Protein AF-A0A952IS15-F1 (afdb_monomer_lite)

Sequence (73 aa):
MIQPEPIENNNTGNQADHKTQGETQGETQGETQGLVDAINRVQAVIEFELDGTVIHANEIFLNALGYSLAEIQ

pLDDT: mean 71.44, std 14.19, range [49.56, 92.88]

Radius of gyration: 31.76 Å; chains: 1; bounding box: 21×73×83 Å

Structure (mmCIF, N/CA/C/O backbone):
data_AF-A0A952IS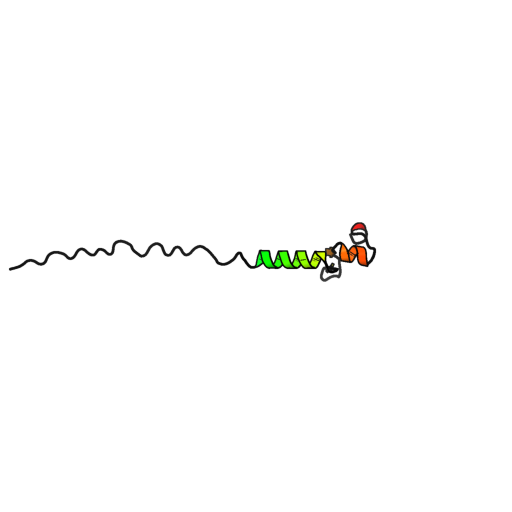15-F1
#
_entry.id   AF-A0A952IS15-F1
#
loop_
_atom_site.group_PDB
_atom_site.id
_atom_site.type_symbol
_atom_site.label_atom_id
_atom_site.label_alt_id
_atom_site.label_comp_id
_atom_site.label_asym_id
_atom_site.label_entity_id
_atom_site.label_seq_id
_atom_site.pdbx_PDB_ins_code
_atom_site.Cartn_x
_atom_site.Cartn_y
_atom_site.Cartn_z
_atom_site.occupancy
_atom_site.B_iso_or_equiv
_atom_site.auth_seq_id
_atom_site.auth_comp_id
_atom_site.auth_asym_id
_atom_site.auth_atom_id
_atom_site.pdbx_PDB_model_num
ATOM 1 N N . MET A 1 1 ? -6.626 61.781 70.327 1.00 51.62 1 MET A N 1
ATOM 2 C CA . MET A 1 1 ? -7.683 60.945 69.722 1.00 51.62 1 MET A CA 1
ATOM 3 C C . MET A 1 1 ? -7.511 61.035 68.217 1.00 51.62 1 MET A C 1
ATOM 5 O O . MET A 1 1 ? -7.757 62.100 67.674 1.00 51.62 1 MET A O 1
ATOM 9 N N . ILE A 1 2 ? -6.992 59.990 67.573 1.00 57.06 2 ILE A N 1
ATOM 10 C CA . ILE A 1 2 ? -6.892 59.907 66.109 1.00 57.06 2 ILE A CA 1
ATOM 11 C C . ILE A 1 2 ? -7.802 58.753 65.702 1.00 57.06 2 ILE A C 1
ATOM 13 O O . ILE A 1 2 ? -7.645 57.649 66.219 1.00 57.06 2 ILE A O 1
ATOM 17 N N . GLN A 1 3 ? -8.806 59.042 64.878 1.00 59.28 3 GLN A N 1
ATOM 18 C CA . GLN A 1 3 ? -9.696 58.020 64.335 1.00 59.28 3 GLN A CA 1
ATOM 19 C C . GLN A 1 3 ? -8.944 57.291 63.212 1.00 59.28 3 GLN A C 1
ATOM 21 O O . GLN A 1 3 ? -8.358 57.975 62.374 1.00 59.28 3 GLN A O 1
ATOM 26 N N . PRO A 1 4 ? -8.889 55.949 63.192 1.00 70.12 4 PRO A N 1
ATOM 27 C CA . PRO A 1 4 ? -8.281 55.240 62.075 1.00 70.12 4 PRO A CA 1
ATOM 28 C C . PRO A 1 4 ? -9.183 55.327 60.834 1.00 70.12 4 PRO A C 1
ATOM 30 O O . PRO A 1 4 ? -10.386 55.082 60.918 1.00 70.12 4 PRO A O 1
ATOM 33 N N . GLU A 1 5 ? -8.586 55.670 59.693 1.00 72.88 5 GLU A N 1
ATOM 34 C CA . GLU A 1 5 ? -9.218 55.637 58.368 1.00 72.88 5 GLU A CA 1
ATOM 35 C C . GLU A 1 5 ? -9.556 54.182 57.966 1.00 72.88 5 GLU A C 1
ATOM 37 O O . GLU A 1 5 ? -8.797 53.265 58.308 1.00 72.88 5 GLU A O 1
ATOM 42 N N . PRO A 1 6 ? -10.661 53.928 57.239 1.00 69.00 6 PRO A N 1
ATOM 43 C CA . PRO A 1 6 ? -10.963 52.596 56.728 1.00 69.00 6 PRO A CA 1
ATOM 44 C C . PRO A 1 6 ? -9.953 52.192 55.643 1.00 69.00 6 PRO A C 1
ATOM 46 O O . PRO A 1 6 ? -9.706 52.929 54.692 1.00 69.00 6 PRO A O 1
ATOM 49 N N . ILE A 1 7 ? -9.375 50.997 55.777 1.00 68.06 7 ILE A N 1
ATOM 50 C CA . ILE A 1 7 ? -8.466 50.423 54.777 1.00 68.06 7 ILE A CA 1
ATOM 51 C C . ILE A 1 7 ? -9.313 49.932 53.593 1.00 68.06 7 ILE A C 1
ATOM 53 O O . ILE A 1 7 ? -10.055 48.959 53.729 1.00 68.06 7 ILE A O 1
ATOM 57 N N . GLU A 1 8 ? -9.215 50.597 52.441 1.00 62.38 8 GLU A N 1
ATOM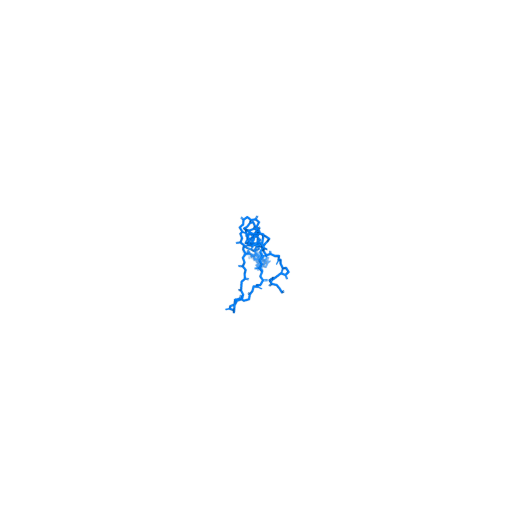 58 C CA . GLU A 1 8 ? -9.869 50.173 51.199 1.00 62.38 8 GLU A CA 1
ATOM 59 C C . GLU A 1 8 ? -9.174 48.911 50.658 1.00 62.38 8 GLU A C 1
ATOM 61 O O . GLU A 1 8 ? -7.992 48.919 50.300 1.00 62.38 8 GLU A O 1
ATOM 66 N N . ASN A 1 9 ? -9.887 47.783 50.652 1.00 62.12 9 ASN A N 1
ATOM 67 C CA . ASN A 1 9 ? -9.371 46.527 50.130 1.00 62.12 9 ASN A CA 1
ATOM 68 C C . ASN A 1 9 ? -9.511 46.498 48.602 1.00 62.12 9 ASN A C 1
ATOM 70 O O . ASN A 1 9 ? -10.492 46.008 48.053 1.00 62.12 9 ASN A O 1
ATOM 74 N N . ASN A 1 10 ? -8.480 46.942 47.885 1.00 58.88 10 ASN A N 1
ATOM 75 C CA . ASN A 1 10 ? -8.364 46.679 46.448 1.00 58.88 10 ASN A CA 1
ATOM 76 C C . ASN A 1 10 ? -8.049 45.197 46.196 1.00 58.88 10 ASN A C 1
ATOM 78 O O . ASN A 1 10 ? -6.951 44.832 45.789 1.00 58.88 10 ASN A O 1
ATOM 82 N N . ASN A 1 11 ? -9.030 44.335 46.450 1.00 63.38 11 ASN A N 1
ATOM 83 C CA . ASN A 1 11 ? -9.073 42.974 45.935 1.00 63.38 11 ASN A CA 1
ATOM 84 C C . ASN A 1 11 ? -10.324 42.773 45.072 1.00 63.38 11 ASN A C 1
ATOM 86 O O . ASN A 1 11 ? -11.013 41.754 45.141 1.00 63.38 11 ASN A O 1
ATOM 90 N N . THR A 1 12 ? -10.622 43.781 44.254 1.00 58.66 12 THR A N 1
ATOM 91 C CA . THR A 1 12 ? -11.562 43.647 43.148 1.00 58.66 12 THR A CA 1
ATOM 92 C C . THR A 1 12 ? -10.880 42.847 42.047 1.00 58.66 12 THR A C 1
ATOM 94 O O . THR A 1 12 ? -10.084 43.371 41.276 1.00 58.66 12 THR A O 1
ATOM 97 N N . GLY A 1 13 ? -11.216 41.558 42.006 1.00 57.44 13 GLY A N 1
ATOM 98 C CA . GLY A 1 13 ? -11.316 40.796 40.766 1.00 57.44 13 GLY A CA 1
ATOM 99 C C . GLY A 1 13 ? -10.009 40.515 40.039 1.00 57.44 13 GLY A C 1
ATOM 100 O O . GLY A 1 13 ? -9.854 40.931 38.900 1.00 57.44 13 GLY A O 1
ATOM 101 N N . ASN A 1 14 ? -9.119 39.726 40.642 1.00 61.81 14 ASN A N 1
ATOM 102 C CA . ASN A 1 14 ? -8.049 39.078 39.883 1.00 61.81 14 ASN A CA 1
ATOM 103 C C . ASN A 1 14 ? -8.090 37.550 40.038 1.00 61.81 14 ASN A C 1
ATOM 105 O O . ASN A 1 14 ? -7.107 36.953 40.458 1.00 61.81 14 ASN A O 1
ATOM 109 N N . GLN A 1 15 ? -9.247 36.925 39.762 1.00 62.22 15 GLN A N 1
ATOM 110 C CA . GLN A 1 15 ? -9.387 35.455 39.633 1.00 62.22 15 GLN A CA 1
ATOM 111 C C . GLN A 1 15 ? -10.440 34.982 38.600 1.00 62.22 15 GLN A C 1
ATOM 113 O O . GLN A 1 15 ? -10.870 33.834 38.624 1.00 62.22 15 GLN A O 1
ATOM 118 N N . ALA A 1 16 ? -10.814 35.820 37.640 1.00 56.81 16 ALA A N 1
ATOM 119 C CA . ALA A 1 16 ? -11.353 35.369 36.357 1.00 56.81 16 ALA A CA 1
ATOM 120 C C . ALA A 1 16 ? -10.551 36.175 35.337 1.00 56.81 16 ALA A C 1
ATOM 122 O O . ALA A 1 16 ? -10.697 37.383 35.286 1.00 56.81 16 ALA A O 1
ATOM 123 N N . ASP A 1 17 ? -9.472 35.650 34.765 1.00 57.50 17 ASP A N 1
ATOM 124 C CA . ASP A 1 17 ? -9.561 34.672 33.694 1.00 57.50 17 ASP A CA 1
ATOM 125 C C . ASP A 1 17 ? -8.396 33.672 33.749 1.00 57.50 17 ASP A C 1
ATOM 127 O O . ASP A 1 17 ? -7.362 33.836 33.101 1.00 57.50 17 ASP A O 1
ATOM 131 N N . HIS A 1 18 ? -8.579 32.559 34.464 1.00 52.75 18 HIS A N 1
ATOM 132 C CA . HIS A 1 18 ? -7.960 31.318 34.004 1.00 52.75 18 HIS A CA 1
ATOM 133 C C . HIS A 1 18 ? -8.745 30.889 32.767 1.00 52.75 18 HIS A C 1
ATOM 135 O O . HIS A 1 18 ? -9.727 30.152 32.845 1.00 52.75 18 HIS A O 1
ATOM 141 N N . LYS A 1 19 ? -8.340 31.407 31.605 1.00 53.91 19 LYS A N 1
ATOM 142 C CA . LYS A 1 19 ? -8.796 30.919 30.308 1.00 53.91 19 LYS A CA 1
ATOM 143 C C . LYS A 1 19 ? -8.162 29.546 30.081 1.00 53.91 19 LYS A C 1
ATOM 145 O O . LYS A 1 19 ? -7.238 29.382 29.294 1.00 53.91 19 LYS A O 1
ATOM 150 N N . THR A 1 20 ? -8.657 28.550 30.810 1.00 55.16 20 THR A N 1
ATOM 151 C CA . THR A 1 20 ? -8.588 27.154 30.399 1.00 55.16 20 THR A CA 1
ATOM 152 C C . THR A 1 20 ? -9.417 27.050 29.127 1.00 55.16 20 THR A C 1
ATOM 154 O O . THR A 1 20 ? -10.637 26.990 29.207 1.00 55.16 20 THR A O 1
ATOM 157 N N . GLN A 1 21 ? -8.765 27.130 27.966 1.00 57.47 21 GLN A N 1
ATOM 158 C CA . GLN A 1 21 ? -9.230 26.582 26.686 1.00 57.47 21 GLN A CA 1
ATOM 159 C C . GLN A 1 21 ? -8.182 26.859 25.603 1.00 57.47 21 GLN A C 1
ATOM 161 O O . GLN A 1 21 ? -7.916 28.013 25.260 1.00 57.47 21 GLN A O 1
ATOM 166 N N . GLY A 1 22 ? -7.610 25.778 25.079 1.00 49.56 22 GLY A N 1
ATOM 167 C CA . GLY A 1 22 ? -6.610 25.768 24.017 1.00 49.56 22 GLY A CA 1
ATOM 168 C C . GLY A 1 22 ? -5.771 24.505 24.117 1.00 49.56 22 GLY A C 1
ATOM 169 O O . GLY A 1 22 ? -4.590 24.560 24.434 1.00 49.56 22 GLY A O 1
ATOM 170 N N . GLU A 1 23 ? -6.435 23.369 23.968 1.00 52.72 23 GLU A N 1
ATOM 171 C CA . GLU A 1 23 ? -5.873 22.029 24.021 1.00 52.72 23 GLU A CA 1
ATOM 172 C C . GLU A 1 23 ? -4.676 21.906 23.064 1.00 52.72 23 GLU A C 1
ATOM 174 O O . GLU A 1 23 ? -4.780 22.164 21.865 1.00 52.72 23 GLU A O 1
ATOM 179 N N . THR A 1 24 ? -3.526 21.487 23.592 1.00 56.78 24 THR A N 1
ATOM 180 C CA . THR A 1 24 ? -2.418 20.927 22.812 1.00 56.78 24 THR A CA 1
ATOM 181 C C . THR A 1 24 ? -2.882 19.594 22.216 1.00 56.78 24 THR A C 1
ATOM 183 O O . THR A 1 24 ? -2.600 18.537 22.766 1.00 56.78 24 THR A O 1
ATOM 186 N N . GLN A 1 25 ? -3.664 19.631 21.138 1.00 54.56 25 GLN A N 1
ATOM 187 C CA . GLN A 1 25 ? -4.147 18.451 20.409 1.00 54.56 25 GLN A CA 1
ATOM 188 C C . GLN A 1 25 ? -4.385 18.831 18.940 1.00 54.56 25 GLN A C 1
ATOM 190 O O . GLN A 1 25 ? -5.510 18.934 18.467 1.00 54.56 25 GLN A O 1
ATOM 195 N N . GLY A 1 26 ? -3.301 19.096 18.210 1.00 54.44 26 GLY A N 1
ATOM 196 C CA . GLY A 1 26 ? -3.372 19.381 16.771 1.00 54.44 26 GLY A CA 1
ATOM 197 C C . GLY A 1 26 ? -2.168 18.922 15.949 1.00 54.44 26 GLY A C 1
ATOM 198 O O . GLY A 1 26 ? -2.241 18.944 14.727 1.00 54.44 26 GLY A O 1
ATOM 199 N N . GLU A 1 27 ? -1.076 18.481 16.577 1.00 52.56 27 GLU A N 1
ATOM 200 C CA . GLU A 1 27 ? 0.192 18.255 15.862 1.00 52.56 27 GLU A CA 1
ATOM 201 C C . GLU A 1 27 ? 0.451 16.783 15.488 1.00 52.56 27 GLU A C 1
ATOM 203 O O . GLU A 1 27 ? 1.286 16.509 14.639 1.00 52.56 27 GLU A O 1
ATOM 208 N N . THR A 1 28 ? -0.303 15.813 16.015 1.00 56.34 28 THR A N 1
ATOM 209 C CA . THR A 1 28 ? -0.017 14.379 15.787 1.00 56.34 28 THR A CA 1
ATOM 210 C C . THR A 1 28 ? -0.743 13.737 14.597 1.00 56.34 28 THR A C 1
ATOM 212 O O . THR A 1 28 ? -0.297 12.702 14.099 1.00 56.34 28 THR A O 1
ATOM 215 N N . GLN A 1 29 ? -1.837 14.320 14.089 1.00 52.75 29 GLN A N 1
ATOM 216 C CA . GLN A 1 29 ? -2.568 13.742 12.943 1.00 52.75 29 GLN A CA 1
ATOM 217 C C . GLN A 1 29 ? -1.930 14.090 11.589 1.00 52.75 29 GLN A C 1
ATOM 219 O O . GLN A 1 29 ? -1.844 13.228 10.716 1.00 52.75 29 GLN A O 1
ATOM 224 N N . GLY A 1 30 ? -1.432 15.321 11.419 1.00 55.78 30 GLY A N 1
ATOM 225 C CA . GLY A 1 30 ? -0.828 15.767 10.157 1.00 55.78 30 GLY A CA 1
ATOM 226 C C . GLY A 1 30 ? 0.508 15.085 9.841 1.00 55.78 30 GLY A C 1
ATOM 227 O O . GLY A 1 30 ? 0.752 14.713 8.694 1.00 55.78 30 GLY A O 1
ATOM 228 N N . GLU A 1 31 ? 1.348 14.862 10.855 1.00 59.81 31 GLU A N 1
ATOM 229 C CA . GLU A 1 31 ? 2.633 14.166 10.693 1.00 59.81 31 GLU A CA 1
ATOM 230 C C . GLU A 1 31 ? 2.444 12.697 10.299 1.00 59.81 31 GLU A C 1
ATOM 232 O O . GLU A 1 31 ? 3.151 12.184 9.429 1.00 59.81 31 GLU A O 1
ATOM 237 N N . THR A 1 32 ? 1.438 12.043 10.886 1.00 67.50 32 THR A N 1
ATOM 238 C CA . THR A 1 32 ? 1.102 10.650 10.573 1.00 67.50 32 THR A CA 1
ATOM 239 C C . THR A 1 32 ? 0.617 10.523 9.129 1.00 67.50 32 THR A C 1
ATOM 241 O O . THR A 1 32 ? 1.100 9.658 8.400 1.00 67.50 32 THR A O 1
ATOM 244 N N . GLN A 1 33 ? -0.265 11.422 8.677 1.00 73.06 33 GLN A N 1
ATOM 245 C CA . GLN A 1 33 ? -0.764 11.395 7.300 1.00 73.06 33 GLN A CA 1
ATOM 246 C C . GLN A 1 33 ? 0.347 11.687 6.281 1.00 73.06 33 GLN A C 1
ATOM 248 O O . GLN A 1 33 ? 0.471 10.980 5.286 1.00 73.06 33 GLN A O 1
ATOM 253 N N . GLY A 1 34 ? 1.207 12.675 6.550 1.00 78.50 34 GLY A N 1
ATOM 254 C CA . GLY A 1 34 ? 2.315 13.014 5.654 1.00 78.50 34 GLY A CA 1
ATOM 255 C C . GLY A 1 34 ? 3.330 11.878 5.489 1.00 78.50 34 GLY A C 1
ATOM 256 O O . GLY A 1 34 ? 3.840 11.659 4.387 1.00 78.50 34 GLY A O 1
ATOM 257 N N . LEU A 1 35 ? 3.600 11.129 6.563 1.00 77.19 35 LEU A N 1
ATOM 258 C CA . LEU A 1 35 ? 4.465 9.952 6.522 1.00 77.19 35 LEU A CA 1
ATOM 259 C C . LEU A 1 35 ? 3.828 8.807 5.725 1.00 77.19 35 LEU A C 1
ATOM 261 O O . LEU A 1 35 ? 4.497 8.218 4.876 1.00 77.19 35 LEU A O 1
ATOM 265 N N . VAL A 1 36 ? 2.545 8.520 5.960 1.00 80.50 36 VAL A N 1
ATOM 266 C CA . VAL A 1 36 ? 1.793 7.500 5.210 1.00 80.50 36 VAL A CA 1
ATOM 267 C C . VAL A 1 36 ? 1.773 7.837 3.720 1.00 80.50 36 VAL A C 1
ATOM 269 O O . VAL A 1 36 ? 2.101 6.990 2.892 1.00 80.50 36 VAL A O 1
ATOM 272 N N . ASP A 1 37 ? 1.512 9.095 3.368 1.00 79.69 37 ASP A N 1
ATOM 273 C CA . ASP A 1 37 ? 1.527 9.555 1.979 1.00 79.69 37 ASP A CA 1
ATOM 274 C C . ASP A 1 37 ? 2.919 9.430 1.344 1.00 79.69 37 ASP A C 1
ATOM 276 O O . ASP A 1 37 ? 3.047 9.122 0.157 1.00 79.69 37 ASP A O 1
ATOM 280 N N . ALA A 1 38 ? 3.986 9.675 2.111 1.00 83.94 38 ALA A N 1
ATOM 281 C CA . ALA A 1 38 ? 5.353 9.496 1.636 1.00 83.94 38 ALA A CA 1
ATOM 282 C C . ALA A 1 38 ? 5.678 8.019 1.371 1.00 83.94 38 ALA A C 1
ATOM 284 O O . ALA A 1 38 ? 6.259 7.715 0.329 1.00 83.94 38 ALA A O 1
ATOM 285 N N . ILE A 1 39 ? 5.260 7.115 2.260 1.00 81.50 39 ILE A N 1
ATOM 286 C CA . ILE A 1 39 ? 5.433 5.662 2.109 1.00 81.50 39 ILE A CA 1
ATOM 287 C C . ILE A 1 39 ? 4.637 5.151 0.902 1.00 81.50 39 ILE A C 1
ATOM 289 O O . ILE A 1 39 ? 5.192 4.445 0.057 1.00 81.50 39 ILE A O 1
ATOM 293 N N . ASN A 1 40 ? 3.385 5.595 0.754 1.00 83.56 40 ASN A N 1
ATOM 294 C CA . ASN A 1 40 ? 2.506 5.234 -0.361 1.00 83.56 40 ASN A CA 1
ATOM 295 C C . ASN A 1 40 ? 3.082 5.599 -1.738 1.00 83.56 40 ASN A C 1
ATOM 297 O O . ASN A 1 40 ? 2.691 4.996 -2.734 1.00 83.56 40 ASN A O 1
ATOM 301 N N . ARG A 1 41 ? 4.012 6.558 -1.817 1.00 83.12 41 ARG A N 1
ATOM 302 C CA . ARG A 1 41 ? 4.670 6.967 -3.069 1.00 83.12 41 ARG A CA 1
ATOM 303 C C . ARG A 1 41 ? 5.942 6.196 -3.409 1.00 83.12 41 ARG A C 1
ATOM 305 O O . ARG A 1 41 ? 6.455 6.382 -4.508 1.00 83.12 41 ARG A O 1
ATOM 312 N N . VAL A 1 42 ? 6.496 5.398 -2.495 1.00 88.56 42 VAL A N 1
ATOM 313 C CA . VAL A 1 42 ? 7.813 4.755 -2.699 1.00 88.56 42 VAL A CA 1
ATOM 314 C C . VAL A 1 42 ? 7.837 3.258 -2.393 1.00 88.56 42 VAL A C 1
ATOM 316 O O . VAL A 1 42 ? 8.776 2.581 -2.806 1.00 88.56 42 VAL A O 1
ATOM 319 N N . GLN A 1 43 ? 6.824 2.719 -1.711 1.00 85.56 43 GLN A N 1
ATOM 320 C CA . GLN A 1 43 ? 6.701 1.288 -1.417 1.00 85.56 43 GLN A CA 1
ATOM 321 C C . GLN A 1 43 ? 5.356 0.741 -1.881 1.00 85.56 43 GLN A C 1
ATOM 323 O O . GLN A 1 43 ? 4.382 1.476 -1.953 1.00 85.56 43 GLN A O 1
ATOM 328 N N . ALA A 1 44 ? 5.297 -0.555 -2.189 1.00 87.25 44 ALA A N 1
ATOM 329 C CA . ALA A 1 44 ? 4.041 -1.244 -2.460 1.00 87.25 44 ALA A CA 1
ATOM 330 C C . ALA A 1 44 ? 3.262 -1.433 -1.147 1.00 87.25 44 ALA A C 1
ATOM 332 O O . ALA A 1 44 ? 3.788 -2.030 -0.206 1.00 87.25 44 ALA A O 1
ATOM 333 N N . VAL A 1 45 ? 2.029 -0.931 -1.094 1.00 88.94 45 VAL A N 1
ATOM 334 C CA . VAL A 1 45 ? 1.144 -0.998 0.076 1.00 88.94 45 VAL A CA 1
ATOM 335 C C . VAL A 1 45 ? -0.188 -1.609 -0.346 1.00 88.94 45 VAL A C 1
ATOM 337 O O . VAL A 1 45 ? -0.747 -1.234 -1.378 1.00 88.94 45 VAL A O 1
ATOM 340 N N . ILE A 1 46 ? -0.680 -2.548 0.460 1.00 89.94 46 ILE A N 1
ATOM 341 C CA . ILE A 1 46 ? -1.986 -3.187 0.311 1.00 89.94 46 ILE A CA 1
ATOM 342 C C . ILE A 1 46 ? -2.640 -3.348 1.686 1.00 89.94 46 ILE A C 1
ATOM 344 O O . ILE A 1 46 ? -1.967 -3.662 2.669 1.00 89.94 46 ILE A O 1
ATOM 348 N N . GLU A 1 47 ? -3.950 -3.142 1.737 1.00 90.81 47 GLU A N 1
ATOM 349 C CA . GLU A 1 47 ? -4.789 -3.291 2.919 1.00 90.81 47 GLU A CA 1
ATOM 350 C C . GLU A 1 47 ? -5.847 -4.364 2.674 1.00 90.81 47 GLU A C 1
ATOM 352 O O . GLU A 1 47 ? -6.465 -4.418 1.606 1.00 90.81 47 GLU A O 1
ATOM 357 N N . PHE A 1 48 ? -6.061 -5.200 3.688 1.00 92.31 48 PHE A N 1
ATOM 358 C CA . PHE A 1 48 ? -7.015 -6.299 3.654 1.00 92.31 48 PHE A CA 1
ATOM 359 C C . PHE A 1 48 ? -7.989 -6.216 4.827 1.00 92.31 48 PHE A C 1
ATOM 361 O O . PHE A 1 48 ? -7.604 -5.839 5.936 1.00 92.31 48 PHE A O 1
ATOM 368 N N . GLU A 1 49 ? -9.222 -6.654 4.592 1.00 92.88 49 GLU A N 1
ATOM 369 C CA . GLU A 1 49 ? -10.153 -7.040 5.648 1.00 92.88 49 GLU A CA 1
ATOM 370 C C . GLU A 1 49 ? -9.673 -8.315 6.352 1.00 92.88 49 GLU A C 1
ATOM 372 O O . GLU A 1 49 ? -8.850 -9.081 5.838 1.00 92.88 49 GLU A O 1
ATOM 377 N N . LEU A 1 50 ? -10.235 -8.593 7.530 1.00 92.44 50 LEU A N 1
ATOM 378 C CA . LEU A 1 50 ? -9.906 -9.801 8.300 1.00 92.44 50 LEU A CA 1
ATOM 379 C C . LEU A 1 50 ? -10.275 -11.109 7.580 1.00 92.44 50 LEU A C 1
ATOM 381 O O . LEU A 1 50 ? -9.749 -12.166 7.930 1.00 92.44 50 LEU A O 1
ATOM 385 N N . ASP A 1 51 ? -11.169 -11.050 6.594 1.00 92.62 51 ASP A N 1
ATOM 386 C CA . ASP A 1 51 ? -11.542 -12.182 5.742 1.00 92.62 51 ASP A CA 1
ATOM 387 C C . ASP A 1 51 ? -10.636 -12.349 4.505 1.00 92.62 51 ASP A C 1
ATOM 389 O O . ASP A 1 51 ? -10.779 -13.325 3.767 1.00 92.62 51 ASP A O 1
ATOM 393 N N . GLY A 1 52 ? -9.674 -11.441 4.308 1.00 86.00 52 GLY A N 1
ATOM 394 C CA . GLY A 1 52 ? -8.743 -11.441 3.1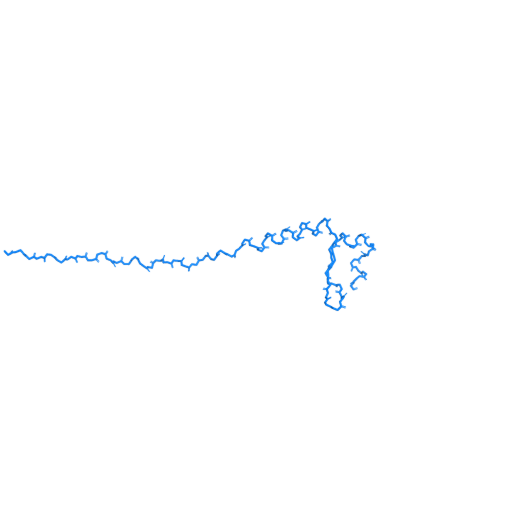82 1.00 86.00 52 GLY A CA 1
ATOM 395 C C . GLY A 1 52 ? -9.205 -10.639 1.963 1.00 86.00 52 GLY A C 1
ATOM 396 O O . GLY A 1 52 ? -8.504 -10.646 0.951 1.00 86.00 52 GLY A O 1
ATOM 397 N N . THR A 1 53 ? -10.341 -9.939 2.030 1.00 88.44 53 THR A N 1
ATOM 398 C CA . THR A 1 53 ? -10.795 -9.040 0.957 1.00 88.44 53 THR A CA 1
ATOM 399 C C . THR A 1 53 ? -9.872 -7.832 0.843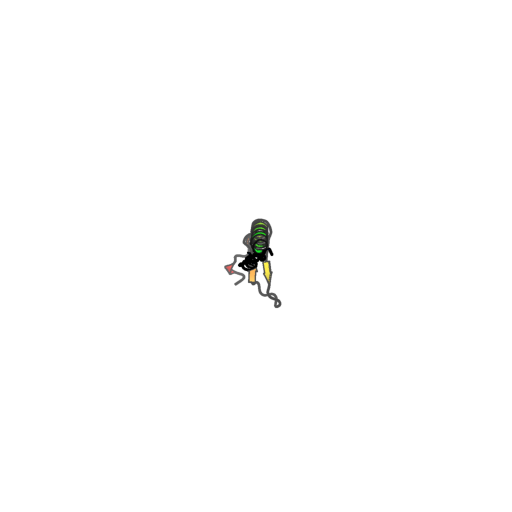 1.00 88.44 53 THR A C 1
ATOM 401 O O . THR A 1 53 ? -9.531 -7.215 1.848 1.00 88.44 53 THR A O 1
ATOM 404 N N . VAL A 1 54 ? -9.470 -7.468 -0.375 1.00 86.12 54 VAL A N 1
ATOM 405 C CA . VAL A 1 54 ? -8.648 -6.272 -0.608 1.00 86.12 54 VAL A CA 1
ATOM 406 C C . VAL A 1 54 ? -9.507 -5.020 -0.432 1.00 86.12 54 VAL A C 1
ATOM 408 O O . VAL A 1 54 ? -10.512 -4.859 -1.118 1.00 86.12 54 VAL A O 1
ATOM 411 N N . ILE A 1 55 ? -9.094 -4.121 0.463 1.00 90.56 55 ILE A N 1
ATOM 412 C CA . ILE A 1 55 ? -9.754 -2.824 0.691 1.00 90.56 55 ILE A CA 1
ATOM 413 C C . ILE A 1 55 ? -9.092 -1.746 -0.165 1.00 90.56 55 ILE A C 1
ATOM 415 O O . ILE A 1 55 ? -9.7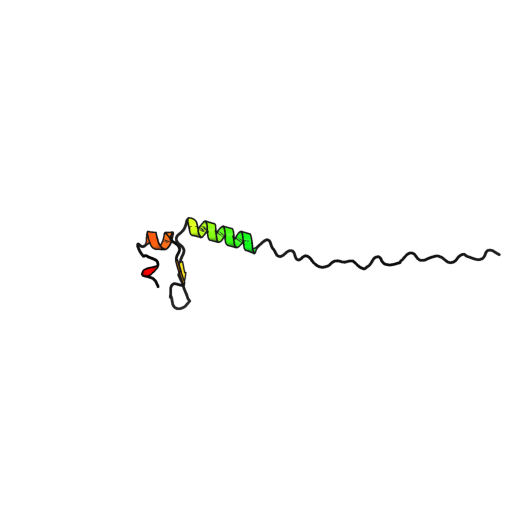57 -0.909 -0.778 1.00 90.56 55 ILE A O 1
ATOM 419 N N . HIS A 1 56 ? -7.760 -1.760 -0.196 1.00 88.06 56 HIS A N 1
ATOM 420 C CA . HIS A 1 56 ? -6.965 -0.742 -0.858 1.00 88.06 56 HIS A CA 1
ATOM 421 C C . HIS A 1 56 ? -5.638 -1.319 -1.338 1.00 88.06 56 HIS A C 1
ATOM 423 O O . HIS A 1 56 ? -5.020 -2.128 -0.654 1.00 88.06 56 HIS A O 1
ATOM 429 N N . ALA A 1 57 ? -5.169 -0.861 -2.493 1.00 88.06 57 ALA A N 1
ATOM 430 C CA . ALA A 1 57 ? -3.822 -1.115 -2.975 1.00 88.06 57 ALA A CA 1
ATOM 431 C C . ALA A 1 57 ? -3.310 0.133 -3.691 1.00 88.06 57 ALA A C 1
ATOM 433 O O . ALA A 1 57 ? -4.035 0.736 -4.488 1.00 88.06 57 ALA A O 1
ATOM 434 N N . ASN A 1 58 ? -2.067 0.523 -3.417 1.00 89.25 58 ASN A N 1
ATOM 435 C CA . ASN A 1 58 ? -1.479 1.686 -4.068 1.00 89.25 58 ASN A CA 1
ATOM 436 C C . ASN A 1 58 ? -0.966 1.361 -5.482 1.00 89.25 58 ASN A C 1
ATOM 438 O O . ASN A 1 58 ? -0.768 0.206 -5.860 1.00 89.25 58 ASN A O 1
ATOM 442 N N . GLU A 1 59 ? -0.697 2.401 -6.271 1.00 85.88 59 GLU A N 1
ATOM 443 C CA . GLU A 1 59 ? -0.282 2.247 -7.672 1.00 85.88 59 GLU A CA 1
ATOM 444 C C . GLU A 1 59 ? 1.006 1.428 -7.830 1.00 85.88 59 GLU A C 1
ATOM 446 O O . GLU A 1 59 ? 1.143 0.671 -8.787 1.00 85.88 59 GLU A O 1
ATOM 451 N N . ILE A 1 60 ? 1.948 1.537 -6.889 1.00 88.00 60 ILE A N 1
ATOM 452 C CA . ILE A 1 60 ? 3.196 0.762 -6.926 1.00 88.00 60 ILE A CA 1
ATOM 453 C C . ILE A 1 60 ? 2.912 -0.729 -6.746 1.00 88.00 60 ILE A C 1
ATOM 455 O O . ILE A 1 60 ? 3.501 -1.539 -7.460 1.00 88.00 60 ILE A O 1
ATOM 459 N N . PHE A 1 61 ? 2.004 -1.099 -5.840 1.00 87.19 61 PHE A N 1
ATOM 460 C CA . PHE A 1 61 ? 1.592 -2.487 -5.647 1.00 87.19 61 PHE A CA 1
ATOM 461 C C . PHE A 1 61 ? 0.934 -3.059 -6.908 1.00 87.19 61 PHE A C 1
ATOM 463 O O . PHE A 1 61 ? 1.330 -4.124 -7.387 1.00 87.19 61 PHE A O 1
ATOM 470 N N . LEU A 1 62 ? -0.015 -2.315 -7.479 1.00 84.25 62 LEU A N 1
ATOM 471 C CA . LEU A 1 62 ? -0.726 -2.684 -8.705 1.00 84.25 62 LEU A CA 1
ATOM 472 C C . LEU A 1 62 ? 0.242 -2.888 -9.879 1.00 84.25 62 LEU A C 1
ATOM 474 O O . LEU A 1 62 ? 0.273 -3.953 -10.497 1.00 84.25 62 LEU A O 1
ATOM 478 N N . ASN A 1 63 ? 1.117 -1.908 -10.113 1.00 84.12 63 ASN A N 1
ATOM 479 C CA . ASN A 1 63 ? 2.102 -1.951 -11.191 1.00 84.12 63 ASN A CA 1
ATOM 480 C C . ASN A 1 63 ? 3.140 -3.069 -11.007 1.00 84.12 63 ASN A C 1
ATOM 482 O O . ASN A 1 63 ? 3.558 -3.676 -11.991 1.00 84.12 63 ASN A O 1
ATOM 486 N N . ALA A 1 64 ? 3.566 -3.353 -9.771 1.00 82.44 64 ALA A N 1
ATOM 487 C CA . ALA A 1 64 ? 4.560 -4.389 -9.493 1.00 82.44 64 ALA A CA 1
ATOM 488 C C . ALA A 1 64 ? 4.029 -5.806 -9.752 1.00 82.44 64 ALA A C 1
ATOM 490 O O . ALA A 1 64 ? 4.786 -6.668 -10.200 1.00 82.44 64 ALA A O 1
ATOM 491 N N . LEU A 1 65 ? 2.746 -6.051 -9.475 1.00 81.50 65 LEU A N 1
ATOM 492 C CA . LEU A 1 65 ? 2.109 -7.350 -9.707 1.00 81.50 65 LEU A CA 1
ATOM 493 C C . LEU A 1 65 ? 1.443 -7.462 -11.085 1.00 81.50 65 LEU A C 1
ATOM 495 O O . LEU A 1 65 ? 1.054 -8.559 -1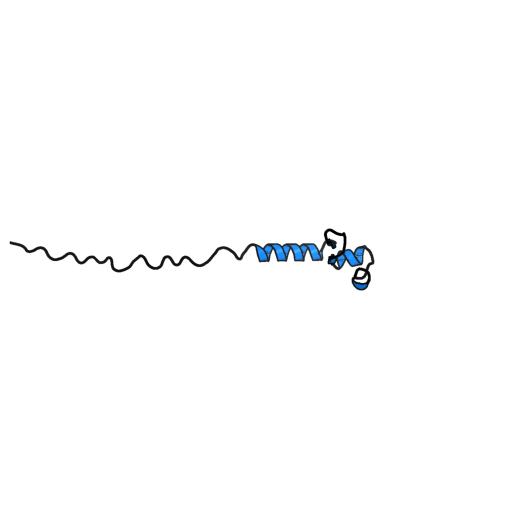1.479 1.00 81.50 65 LEU A O 1
ATOM 499 N N . GLY A 1 66 ? 1.348 -6.354 -11.825 1.00 73.81 66 GLY A N 1
ATOM 500 C CA . GLY A 1 66 ? 0.712 -6.307 -13.140 1.00 73.81 66 GLY A CA 1
ATOM 501 C C . GLY A 1 66 ? -0.813 -6.375 -13.081 1.00 73.81 66 GLY A C 1
ATOM 502 O O . GLY A 1 66 ? -1.431 -6.697 -14.091 1.00 73.81 66 GLY A O 1
ATOM 503 N N . TYR A 1 67 ? -1.401 -6.077 -11.921 1.00 72.06 67 TYR A N 1
ATOM 504 C CA . TYR A 1 67 ? -2.846 -5.985 -11.754 1.00 72.06 67 TYR A CA 1
ATOM 505 C C . TYR A 1 67 ? -3.297 -4.542 -11.917 1.00 72.06 67 TYR A C 1
ATOM 507 O O . TYR A 1 67 ? -2.688 -3.617 -11.382 1.00 72.06 67 TYR A O 1
ATOM 515 N N . SER A 1 68 ? -4.395 -4.340 -12.630 1.00 62.44 68 SER A N 1
ATOM 516 C CA . SER A 1 68 ? -5.108 -3.069 -12.624 1.00 62.44 68 SER A CA 1
ATOM 517 C C . SER A 1 68 ? -6.079 -3.016 -11.442 1.00 62.44 68 SER A C 1
ATOM 519 O O . SER A 1 68 ? -6.603 -4.041 -11.010 1.00 62.44 68 SER A O 1
ATOM 521 N N . LEU A 1 69 ? -6.369 -1.813 -10.929 1.00 62.25 69 LEU A N 1
ATOM 522 C CA . LEU A 1 69 ? -7.363 -1.618 -9.858 1.00 62.25 69 LEU A CA 1
ATOM 523 C C . LEU A 1 69 ? -8.729 -2.254 -10.213 1.00 62.25 69 LEU A C 1
ATOM 525 O O . LEU A 1 69 ? -9.472 -2.655 -9.328 1.00 62.25 69 LEU A O 1
ATOM 529 N N . ALA A 1 70 ? -9.030 -2.383 -11.509 1.00 61.53 70 ALA A N 1
ATOM 530 C CA . ALA A 1 70 ? -10.255 -2.973 -12.041 1.00 61.53 70 ALA A CA 1
ATOM 531 C C . ALA A 1 70 ? -10.323 -4.514 -11.963 1.00 61.53 70 ALA A C 1
ATOM 533 O O . ALA A 1 70 ? -11.382 -5.071 -12.220 1.00 61.53 70 ALA A O 1
ATOM 534 N N . GLU A 1 71 ? -9.225 -5.209 -11.652 1.00 58.34 71 GLU A N 1
ATOM 535 C CA . GLU A 1 71 ? -9.197 -6.679 -11.525 1.00 58.34 71 GLU A CA 1
ATOM 536 C C . GLU A 1 71 ? -9.328 -7.156 -10.073 1.00 58.34 71 GLU A C 1
ATOM 538 O O . GLU A 1 71 ? -9.582 -8.336 -9.835 1.00 58.34 71 GLU A O 1
ATOM 543 N N . ILE A 1 72 ? -9.155 -6.249 -9.107 1.00 60.47 72 ILE A N 1
ATOM 544 C CA . ILE A 1 72 ? -9.238 -6.526 -7.665 1.00 60.47 72 ILE A CA 1
ATOM 545 C C . ILE A 1 72 ? -10.519 -5.970 -7.012 1.00 60.47 72 ILE A C 1
ATOM 547 O O . ILE A 1 72 ? -10.621 -6.005 -5.786 1.00 60.47 72 ILE A O 1
ATOM 551 N N . GLN A 1 73 ? -11.478 -5.467 -7.805 1.00 50.97 73 GLN A N 1
ATOM 552 C CA . GLN A 1 73 ? -12.774 -4.923 -7.364 1.00 50.97 73 GLN A CA 1
ATOM 553 C C . GLN A 1 73 ? -13.961 -5.629 -8.020 1.00 50.97 73 GLN A C 1
ATOM 555 O O . GLN A 1 73 ? -13.878 -5.923 -9.234 1.00 50.97 73 GLN A O 1
#

Secondary structure (DSSP, 8-state):
--PPPP--------S--------S-SSHHHHHHHHHHHHHTTS--EEE-TTS-EEEE-HHHHHHHT--GGG--

Foldseek 3Di:
DDDDDDDDDPPPDDPPDPPPDDDPDDDPPVVVVVVVVVCLVPDWDWDADPVGQTPDTGPVVCVVVVHDPVVSD